Protein AF-A0A3D4FE85-F1 (afdb_monomer_lite)

Structure (mmCIF, N/CA/C/O backbone):
data_AF-A0A3D4FE85-F1
#
_entry.id   AF-A0A3D4FE85-F1
#
loop_
_atom_site.group_PDB
_atom_site.id
_atom_site.type_symbol
_atom_site.label_atom_id
_atom_site.label_alt_id
_atom_site.label_comp_id
_atom_site.label_asym_id
_atom_site.label_entity_id
_atom_site.label_seq_id
_atom_site.pdbx_PDB_ins_code
_atom_site.Cartn_x
_atom_site.Cartn_y
_atom_site.Cartn_z
_atom_site.occupancy
_atom_site.B_iso_or_equiv
_atom_site.auth_seq_id
_atom_site.auth_comp_id
_atom_site.auth_asym_id
_atom_site.auth_atom_id
_atom_site.pdbx_PDB_model_num
ATOM 1 N N . LYS A 1 1 ? 21.842 -15.898 13.786 1.00 42.31 1 LYS A N 1
ATOM 2 C CA . LYS A 1 1 ? 23.070 -15.107 13.550 1.00 42.31 1 LYS A CA 1
ATOM 3 C C . LYS A 1 1 ? 22.701 -14.120 12.458 1.00 42.31 1 LYS A C 1
ATOM 5 O O . LYS A 1 1 ? 22.437 -14.555 11.345 1.00 42.31 1 LYS A O 1
ATOM 10 N N . ASP A 1 2 ? 22.445 -12.880 12.866 1.00 54.50 2 ASP A N 1
ATOM 11 C CA . ASP A 1 2 ? 21.755 -11.858 12.076 1.00 54.50 2 ASP A CA 1
ATOM 12 C C . ASP A 1 2 ? 22.621 -11.407 10.897 1.00 54.50 2 ASP A C 1
ATOM 14 O O . ASP A 1 2 ? 23.818 -11.173 11.059 1.00 54.50 2 ASP A O 1
ATOM 18 N N . ALA A 1 3 ? 22.001 -11.201 9.732 1.00 48.78 3 ALA A N 1
ATOM 19 C CA . ALA A 1 3 ? 22.639 -10.594 8.560 1.00 48.78 3 ALA A CA 1
ATOM 20 C C . ALA A 1 3 ? 23.258 -9.205 8.853 1.00 48.78 3 ALA A C 1
ATOM 22 O O . ALA A 1 3 ? 24.075 -8.718 8.076 1.00 48.78 3 ALA A O 1
ATOM 23 N N . ARG A 1 4 ? 22.917 -8.597 10.001 1.00 50.66 4 ARG A N 1
ATOM 24 C CA . ARG A 1 4 ? 23.464 -7.329 10.502 1.00 50.66 4 ARG A CA 1
ATOM 25 C C . ARG A 1 4 ? 24.932 -7.386 10.920 1.00 50.66 4 ARG A C 1
ATOM 27 O O . ARG A 1 4 ? 25.604 -6.373 10.805 1.00 50.66 4 ARG A O 1
ATOM 34 N N . GLU A 1 5 ? 25.441 -8.523 11.399 1.00 51.16 5 GLU A N 1
ATOM 35 C CA . GLU A 1 5 ? 26.813 -8.587 11.941 1.00 51.16 5 GLU A CA 1
ATOM 36 C C . GLU A 1 5 ? 27.900 -8.755 10.866 1.00 51.16 5 GLU A C 1
ATOM 38 O O . GLU A 1 5 ? 29.080 -8.658 11.188 1.00 51.16 5 GLU A O 1
ATOM 43 N N . HIS A 1 6 ? 27.540 -9.026 9.603 1.00 45.00 6 HIS A N 1
ATOM 44 C CA . HIS A 1 6 ? 28.520 -9.458 8.596 1.00 45.00 6 HIS A CA 1
ATOM 45 C C . HIS A 1 6 ? 28.730 -8.508 7.406 1.00 45.00 6 HIS A C 1
ATOM 47 O O . HIS A 1 6 ? 29.760 -8.630 6.751 1.00 45.00 6 HIS A O 1
ATOM 53 N N . TYR A 1 7 ? 27.807 -7.583 7.102 1.00 45.22 7 TYR A N 1
ATOM 54 C CA . TYR A 1 7 ? 27.791 -6.955 5.768 1.00 45.22 7 TYR A CA 1
ATOM 55 C C . TYR A 1 7 ? 28.050 -5.448 5.670 1.00 45.22 7 TYR A C 1
ATOM 57 O O . TYR A 1 7 ? 28.155 -4.974 4.546 1.00 45.22 7 TYR A O 1
ATOM 65 N N . ASP A 1 8 ? 28.195 -4.704 6.770 1.00 49.34 8 ASP A N 1
ATOM 66 C CA . ASP A 1 8 ? 28.600 -3.276 6.767 1.00 49.34 8 ASP A CA 1
ATOM 67 C C . ASP A 1 8 ? 27.852 -2.371 5.749 1.00 49.34 8 ASP A C 1
ATOM 69 O O . ASP A 1 8 ? 28.345 -1.339 5.300 1.00 49.34 8 ASP A O 1
ATOM 73 N N . ILE A 1 9 ? 26.624 -2.762 5.398 1.00 53.16 9 ILE A N 1
ATOM 74 C CA . ILE A 1 9 ? 25.653 -2.010 4.601 1.00 53.16 9 ILE A CA 1
ATOM 75 C C . ILE A 1 9 ? 24.458 -1.732 5.501 1.00 53.16 9 ILE A C 1
ATOM 77 O O . ILE A 1 9 ? 23.946 -2.627 6.180 1.00 53.16 9 ILE A O 1
ATOM 81 N N . GLN A 1 10 ? 24.020 -0.475 5.541 1.00 68.50 10 GLN A N 1
ATOM 82 C CA . GLN A 1 10 ? 22.815 -0.110 6.280 1.00 68.50 10 GLN A CA 1
ATOM 83 C C . GLN A 1 10 ? 21.628 -0.855 5.647 1.00 68.50 10 GLN A C 1
ATOM 85 O O . GLN A 1 10 ? 21.525 -0.917 4.427 1.00 68.50 10 GLN A O 1
ATOM 90 N N . GLU A 1 11 ? 20.732 -1.426 6.456 1.00 71.31 11 GLU A N 1
ATOM 91 C CA . GLU A 1 11 ? 19.558 -2.201 5.999 1.00 71.31 11 GLU A CA 1
ATOM 92 C C . GLU A 1 11 ? 18.736 -1.450 4.924 1.00 71.31 11 GLU A C 1
ATOM 94 O O . GLU A 1 11 ? 18.235 -2.046 3.974 1.00 71.31 11 GLU 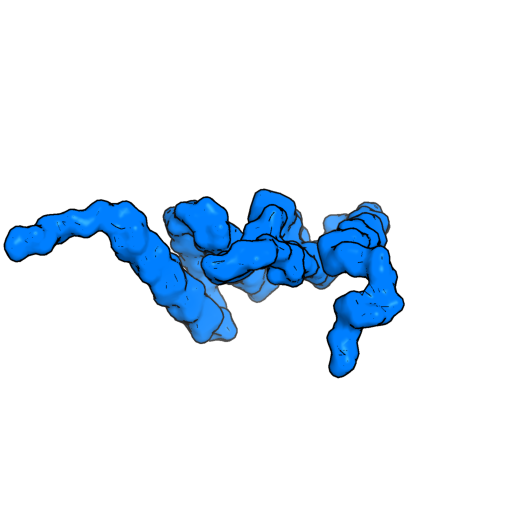A O 1
ATOM 99 N N . GLU A 1 12 ? 18.701 -0.120 5.006 1.00 76.62 12 GLU A N 1
ATOM 100 C CA . GLU A 1 12 ? 18.099 0.780 4.016 1.00 76.62 12 GLU A CA 1
ATOM 101 C C . GLU A 1 12 ? 18.755 0.700 2.623 1.00 76.62 12 GLU A C 1
ATOM 103 O O . GLU A 1 12 ? 18.052 0.709 1.615 1.00 76.62 12 GLU A O 1
ATOM 108 N N . GLU A 1 13 ? 20.079 0.540 2.546 1.00 83.56 13 GLU A N 1
ATOM 109 C CA . GLU A 1 13 ? 20.824 0.443 1.284 1.00 83.56 13 GLU A CA 1
ATOM 110 C C . GLU A 1 13 ? 20.505 -0.859 0.531 1.00 83.56 13 GLU A C 1
ATOM 112 O O . GLU A 1 13 ? 20.489 -0.892 -0.703 1.00 83.56 13 GLU A O 1
ATOM 117 N N . VAL A 1 14 ? 20.204 -1.941 1.262 1.00 85.50 14 VAL A N 1
ATOM 118 C CA . VAL A 1 14 ? 19.736 -3.203 0.665 1.00 85.50 14 VAL A CA 1
ATOM 119 C C . VAL A 1 14 ? 18.392 -2.983 -0.027 1.00 85.50 14 VAL A C 1
ATOM 121 O O . VAL A 1 14 ? 18.215 -3.398 -1.175 1.00 85.50 14 VAL A O 1
ATOM 124 N N . PHE A 1 15 ? 17.469 -2.283 0.636 1.00 88.88 15 PHE A N 1
ATOM 125 C CA . PHE A 1 15 ? 16.172 -1.952 0.055 1.00 88.88 15 PHE A CA 1
ATOM 126 C C . PHE A 1 15 ? 16.295 -1.008 -1.144 1.00 88.88 15 PHE A C 1
ATOM 128 O O . PHE A 1 15 ? 15.608 -1.213 -2.142 1.00 88.88 15 PHE A O 1
ATOM 135 N N . ASP A 1 16 ? 17.199 -0.028 -1.099 1.00 90.88 16 ASP A N 1
ATOM 136 C CA . ASP A 1 16 ? 17.431 0.885 -2.223 1.00 90.88 16 ASP A CA 1
ATOM 137 C C . ASP A 1 16 ? 17.951 0.153 -3.465 1.00 90.88 16 ASP A C 1
ATOM 139 O O . ASP A 1 16 ? 17.450 0.367 -4.573 1.00 90.88 16 ASP A O 1
ATOM 143 N N . LYS A 1 17 ? 18.903 -0.773 -3.292 1.00 91.31 17 LYS A N 1
ATOM 144 C CA . LYS A 1 17 ? 19.407 -1.611 -4.392 1.00 91.31 17 LYS A CA 1
ATOM 145 C C . LYS A 1 17 ? 18.314 -2.516 -4.960 1.00 91.31 17 LYS A C 1
ATOM 147 O O . LYS A 1 17 ? 18.190 -2.622 -6.181 1.00 91.31 17 LYS A O 1
ATOM 152 N N . ALA A 1 18 ? 17.507 -3.135 -4.098 1.00 91.12 18 ALA A N 1
ATOM 153 C CA . ALA A 1 18 ? 16.389 -3.971 -4.528 1.00 91.12 18 ALA A CA 1
ATOM 154 C C . ALA A 1 18 ? 15.355 -3.164 -5.332 1.00 91.12 18 ALA A C 1
ATOM 156 O O . ALA A 1 18 ? 14.998 -3.555 -6.442 1.00 91.12 18 ALA A O 1
ATOM 157 N N . LEU A 1 19 ? 14.939 -1.996 -4.830 1.00 94.44 19 LEU A N 1
ATOM 158 C CA . LEU A 1 19 ? 13.997 -1.109 -5.519 1.00 94.44 19 LEU A CA 1
ATOM 159 C C . LEU A 1 19 ? 14.550 -0.596 -6.857 1.00 94.44 19 LEU A C 1
ATOM 161 O O . LEU A 1 19 ? 13.796 -0.482 -7.823 1.00 94.44 19 LEU A O 1
ATOM 165 N N . ALA A 1 20 ? 15.858 -0.339 -6.959 1.00 94.50 20 ALA A N 1
ATOM 166 C CA . ALA A 1 20 ? 16.486 0.039 -8.224 1.00 94.50 20 ALA A CA 1
ATOM 167 C C . ALA A 1 20 ? 16.411 -1.089 -9.270 1.00 94.50 20 ALA A C 1
ATOM 169 O O . ALA A 1 20 ? 16.053 -0.836 -10.425 1.00 94.50 20 ALA A O 1
ATOM 170 N N . LEU A 1 21 ? 16.699 -2.334 -8.872 1.00 94.31 21 LEU A N 1
ATOM 171 C CA . LEU A 1 21 ? 16.590 -3.506 -9.748 1.00 94.31 21 LEU A CA 1
ATOM 172 C C . LEU A 1 21 ? 15.141 -3.756 -10.173 1.00 94.31 21 LEU A C 1
ATOM 174 O O . LEU A 1 21 ? 14.870 -3.947 -11.362 1.00 94.31 21 LEU A O 1
ATOM 178 N N . TYR A 1 22 ? 14.202 -3.667 -9.233 1.00 93.25 22 TYR A N 1
ATOM 179 C CA . TYR A 1 22 ? 12.785 -3.766 -9.548 1.00 93.25 22 TYR A CA 1
ATOM 180 C C . TYR A 1 22 ? 12.312 -2.657 -10.490 1.00 93.25 22 TYR A C 1
ATOM 182 O O . TYR A 1 22 ? 11.554 -2.930 -11.416 1.00 93.25 22 TYR A O 1
ATOM 190 N N . GLY A 1 23 ? 12.808 -1.426 -10.340 1.00 92.12 23 GLY A N 1
ATOM 191 C CA . GLY A 1 23 ? 12.503 -0.330 -11.261 1.00 92.12 23 GLY A CA 1
ATOM 192 C C . GLY A 1 23 ? 12.967 -0.601 -12.698 1.00 92.12 23 GLY A C 1
ATOM 193 O O . GLY A 1 23 ? 12.312 -0.183 -13.653 1.00 92.12 23 GLY A O 1
ATOM 194 N N . VAL A 1 24 ? 14.072 -1.332 -12.887 1.00 95.62 24 VAL A N 1
ATOM 195 C CA . VAL A 1 24 ? 14.503 -1.792 -14.219 1.00 95.62 24 VAL A CA 1
ATOM 196 C C . VAL A 1 24 ? 13.565 -2.873 -14.755 1.00 95.62 24 VAL A C 1
ATOM 198 O O . VAL A 1 24 ? 13.179 -2.809 -15.923 1.00 95.62 24 VAL A O 1
ATOM 201 N N . ALA A 1 25 ? 13.181 -3.841 -13.921 1.00 95.31 25 ALA A N 1
ATOM 202 C CA . ALA A 1 25 ? 12.246 -4.897 -14.305 1.00 95.31 25 ALA A CA 1
ATOM 203 C C . ALA A 1 25 ? 10.870 -4.323 -14.687 1.00 95.31 25 ALA A C 1
ATOM 205 O O . ALA A 1 25 ? 10.343 -4.644 -15.749 1.00 95.31 25 ALA A O 1
ATOM 206 N N . GLN A 1 26 ? 10.338 -3.382 -13.904 1.00 95.81 26 GLN A N 1
ATOM 207 C CA . GLN A 1 26 ? 9.028 -2.771 -14.137 1.00 95.81 26 GLN A CA 1
ATOM 208 C C . GLN A 1 26 ? 8.991 -1.952 -15.432 1.00 95.81 26 GLN A C 1
ATOM 210 O O . GLN A 1 26 ? 7.979 -1.928 -16.124 1.00 95.81 26 GLN A O 1
ATOM 215 N N . LYS A 1 27 ? 10.110 -1.331 -15.832 1.00 95.88 27 LYS A N 1
ATOM 216 C CA . LYS A 1 27 ? 10.219 -0.678 -17.150 1.00 95.88 27 LYS A CA 1
ATOM 217 C C . LYS A 1 27 ? 10.155 -1.672 -18.311 1.00 95.88 27 LYS A C 1
ATOM 219 O O . LYS A 1 27 ? 9.693 -1.302 -19.387 1.00 95.88 27 LYS A O 1
ATOM 224 N N . LYS A 1 28 ? 10.644 -2.901 -18.119 1.00 97.31 28 LYS A N 1
ATOM 225 C CA . LYS A 1 28 ? 10.585 -3.969 -19.130 1.00 97.31 28 LYS A CA 1
ATOM 226 C C . LYS A 1 28 ? 9.201 -4.613 -19.183 1.00 97.31 28 LYS A C 1
ATOM 228 O O . LYS A 1 28 ? 8.726 -4.922 -20.270 1.00 97.31 28 LYS A O 1
ATOM 233 N N . GLU A 1 29 ? 8.553 -4.762 -18.031 1.00 96.75 29 GLU A N 1
ATOM 234 C CA . GLU A 1 29 ? 7.243 -5.401 -17.896 1.00 96.75 29 GLU A CA 1
ATOM 235 C C . GLU A 1 29 ? 6.233 -4.501 -17.158 1.00 96.75 29 GLU A C 1
ATOM 237 O O . GLU A 1 29 ? 5.797 -4.810 -16.049 1.00 96.75 29 GLU A O 1
ATOM 242 N N . PRO A 1 30 ? 5.790 -3.387 -17.772 1.00 95.75 30 PRO A N 1
ATOM 243 C CA . PRO A 1 30 ? 4.971 -2.363 -17.107 1.00 95.75 30 PRO A CA 1
ATOM 244 C C . PRO A 1 30 ? 3.513 -2.774 -16.841 1.00 95.75 30 PRO A C 1
ATOM 246 O O . PRO A 1 30 ? 2.697 -1.943 -16.449 1.00 95.75 30 PRO A O 1
ATOM 249 N N . LYS A 1 31 ? 3.141 -4.023 -17.122 1.00 97.12 31 LYS A N 1
ATOM 250 C CA . LYS A 1 31 ? 1.810 -4.585 -16.839 1.00 97.12 31 LYS A CA 1
ATOM 251 C C . LYS A 1 31 ? 1.889 -5.873 -16.018 1.00 97.12 31 LYS A C 1
ATOM 253 O O . LYS A 1 31 ? 0.884 -6.560 -15.879 1.00 97.12 31 LYS A O 1
ATOM 258 N N . ASN A 1 32 ? 3.074 -6.213 -15.513 1.00 98.12 32 ASN A N 1
ATOM 259 C CA . ASN A 1 32 ? 3.247 -7.353 -14.630 1.00 98.12 32 ASN A CA 1
ATOM 260 C C . ASN A 1 32 ? 2.759 -6.961 -13.227 1.00 98.12 32 ASN A C 1
ATOM 262 O O . ASN A 1 32 ? 3.406 -6.177 -12.529 1.00 98.12 32 ASN A O 1
ATOM 266 N N . PHE A 1 33 ? 1.573 -7.453 -12.867 1.00 98.38 33 PHE A N 1
ATOM 267 C CA . PHE A 1 33 ? 0.934 -7.154 -11.590 1.00 98.38 33 PHE A CA 1
ATOM 268 C C . PHE A 1 33 ? 1.727 -7.719 -10.409 1.00 98.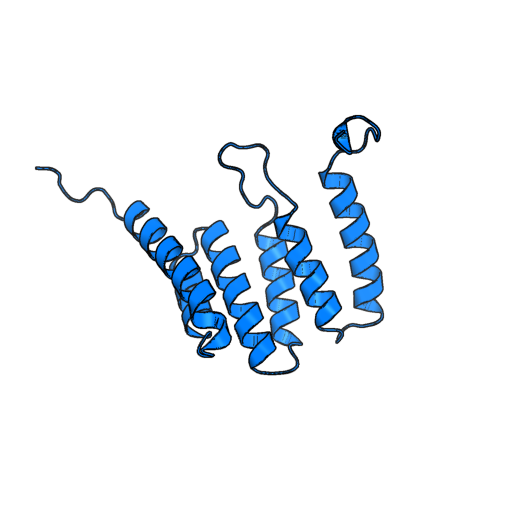38 33 PHE A C 1
ATOM 270 O O . PHE A 1 33 ? 1.976 -6.974 -9.466 1.00 98.38 33 PHE A O 1
ATOM 277 N N . ASP A 1 34 ? 2.191 -8.967 -10.497 1.00 97.62 34 ASP A N 1
ATOM 278 C CA . ASP A 1 34 ? 2.953 -9.626 -9.429 1.00 97.62 34 ASP A CA 1
ATOM 279 C C . ASP A 1 34 ? 4.216 -8.820 -9.089 1.00 97.62 34 ASP A C 1
ATOM 281 O O . ASP A 1 34 ? 4.503 -8.533 -7.929 1.00 97.62 34 ASP A O 1
ATOM 285 N N . LEU A 1 35 ? 4.915 -8.322 -10.115 1.00 97.94 35 LEU A N 1
ATOM 286 C CA . LEU A 1 35 ? 6.068 -7.441 -9.932 1.00 97.94 35 LEU A CA 1
ATOM 287 C C . LEU A 1 35 ? 5.694 -6.108 -9.262 1.00 97.94 35 LEU A C 1
ATOM 289 O O . LEU A 1 35 ? 6.443 -5.594 -8.429 1.00 97.94 35 LEU A O 1
ATOM 293 N N . ALA A 1 36 ? 4.563 -5.508 -9.636 1.00 98.50 36 ALA A N 1
ATOM 294 C CA . ALA A 1 36 ? 4.094 -4.280 -8.999 1.00 98.50 36 ALA A CA 1
ATOM 295 C C . ALA A 1 36 ? 3.715 -4.507 -7.530 1.00 98.50 36 ALA A C 1
ATOM 297 O O . ALA A 1 36 ? 3.988 -3.643 -6.691 1.00 98.50 36 ALA A O 1
ATOM 298 N N . GLU A 1 37 ? 3.131 -5.663 -7.218 1.00 98.06 37 GLU A N 1
ATOM 299 C CA . GLU A 1 37 ? 2.821 -6.077 -5.857 1.00 98.06 37 GLU A CA 1
ATOM 300 C C . GLU A 1 37 ? 4.100 -6.259 -5.028 1.00 98.06 37 GLU A C 1
ATOM 302 O O . GLU A 1 37 ? 4.217 -5.656 -3.960 1.00 98.06 37 GLU A O 1
ATOM 307 N N . ASP A 1 38 ? 5.097 -6.986 -5.538 1.00 97.19 38 ASP A N 1
ATOM 308 C CA . ASP A 1 38 ? 6.382 -7.213 -4.860 1.00 97.19 38 ASP A CA 1
ATOM 309 C C . ASP A 1 38 ? 7.109 -5.898 -4.526 1.00 97.19 38 ASP A C 1
ATOM 311 O O . ASP A 1 38 ? 7.632 -5.701 -3.417 1.00 97.19 38 ASP A O 1
ATOM 315 N N . ILE A 1 39 ? 7.097 -4.945 -5.464 1.00 97.81 39 ILE A N 1
ATOM 316 C CA . ILE A 1 39 ? 7.629 -3.593 -5.247 1.00 97.81 39 ILE A CA 1
ATOM 317 C C . ILE A 1 39 ? 6.886 -2.902 -4.105 1.00 97.81 39 ILE A C 1
ATOM 319 O O . ILE A 1 39 ? 7.509 -2.348 -3.196 1.00 97.81 39 ILE A O 1
ATOM 323 N N . ALA A 1 40 ? 5.554 -2.928 -4.132 1.00 98.38 40 ALA A N 1
ATOM 324 C CA . ALA A 1 40 ? 4.736 -2.256 -3.135 1.00 98.38 40 ALA A CA 1
ATOM 325 C C . ALA A 1 40 ? 4.877 -2.897 -1.741 1.00 98.38 40 ALA A C 1
ATOM 327 O O . ALA A 1 40 ? 4.934 -2.189 -0.729 1.00 98.38 40 ALA A O 1
ATOM 328 N N . GLN A 1 41 ? 5.005 -4.224 -1.673 1.00 97.19 41 GLN A N 1
ATOM 329 C CA . GLN A 1 41 ? 5.237 -4.960 -0.433 1.00 97.19 41 GLN A CA 1
ATOM 330 C C . GLN A 1 41 ? 6.615 -4.670 0.180 1.00 97.19 41 GLN A C 1
ATOM 332 O O . GLN A 1 41 ? 6.725 -4.591 1.408 1.00 97.19 41 GLN A O 1
ATOM 337 N N . THR A 1 42 ? 7.645 -4.436 -0.643 1.00 96.06 42 THR A N 1
ATOM 338 C CA . THR A 1 42 ? 9.013 -4.121 -0.187 1.00 96.06 42 THR A CA 1
ATOM 339 C C . THR A 1 42 ? 9.035 -2.940 0.792 1.00 96.06 42 THR A C 1
ATOM 341 O O . THR A 1 42 ? 9.746 -2.971 1.799 1.00 96.06 42 THR A O 1
ATOM 344 N N . TYR A 1 43 ? 8.185 -1.929 0.582 1.00 96.44 43 TYR A N 1
ATOM 345 C CA . TYR A 1 43 ? 8.102 -0.765 1.467 1.00 96.44 43 TYR A CA 1
ATOM 346 C C . TYR A 1 43 ? 7.662 -1.085 2.907 1.00 96.44 43 TYR A C 1
ATOM 348 O O . TYR A 1 43 ? 7.948 -0.299 3.809 1.00 96.44 43 TYR A O 1
ATOM 356 N N . TYR A 1 44 ? 7.025 -2.234 3.177 1.00 95.00 44 TYR A N 1
ATOM 357 C CA . TYR A 1 44 ? 6.721 -2.649 4.555 1.00 95.00 44 TYR A CA 1
ATOM 358 C C . TYR A 1 44 ? 7.965 -3.053 5.354 1.00 95.00 44 TYR A C 1
ATOM 360 O O . TYR A 1 44 ? 7.925 -2.988 6.590 1.00 95.00 44 TYR A O 1
ATOM 368 N N . GLY A 1 45 ? 9.031 -3.475 4.668 1.00 91.94 45 GLY A N 1
ATOM 369 C CA . GLY A 1 45 ? 10.327 -3.798 5.264 1.00 91.94 45 GLY A CA 1
ATOM 370 C C . GLY A 1 45 ? 11.150 -2.558 5.615 1.00 91.94 45 GLY A C 1
ATOM 371 O O . GLY A 1 45 ? 11.969 -2.606 6.526 1.00 91.94 45 GLY A O 1
ATOM 372 N N . ILE A 1 46 ? 10.880 -1.421 4.965 1.00 93.31 46 ILE A N 1
ATOM 373 C CA . ILE A 1 46 ? 11.599 -0.166 5.202 1.00 93.31 46 ILE A CA 1
ATOM 374 C C . ILE A 1 46 ? 10.980 0.555 6.402 1.00 93.31 46 ILE A C 1
ATOM 376 O O . ILE A 1 46 ? 9.911 1.176 6.325 1.00 93.31 46 ILE A O 1
ATOM 380 N N . ARG A 1 47 ? 11.656 0.448 7.542 1.00 91.75 47 ARG A N 1
ATOM 381 C CA . ARG A 1 47 ? 11.124 0.816 8.852 1.00 91.75 47 ARG A CA 1
ATOM 382 C C . ARG A 1 47 ? 11.962 1.871 9.556 1.00 91.75 47 ARG A C 1
ATOM 384 O O . ARG A 1 47 ? 13.183 1.874 9.456 1.00 91.75 47 ARG A O 1
ATOM 391 N N . THR A 1 48 ? 11.297 2.749 10.304 1.00 89.31 48 THR A N 1
ATOM 392 C CA . THR A 1 48 ? 11.988 3.682 11.199 1.00 89.31 48 THR A CA 1
ATOM 393 C C . THR A 1 48 ? 12.552 2.931 12.405 1.00 89.31 48 THR A C 1
ATOM 395 O O . THR A 1 48 ? 12.009 1.904 12.827 1.00 89.31 48 THR A O 1
ATOM 398 N N . ARG A 1 49 ? 13.624 3.476 12.991 1.00 88.56 49 ARG A N 1
ATOM 399 C CA . ARG A 1 49 ? 14.242 2.965 14.229 1.00 88.56 49 ARG A CA 1
ATOM 400 C C . ARG A 1 49 ? 13.508 3.406 15.505 1.00 88.56 49 ARG A C 1
ATOM 402 O O . ARG A 1 49 ? 13.914 3.027 16.598 1.00 88.56 49 ARG A O 1
ATOM 409 N N . GLU A 1 50 ? 12.453 4.213 15.376 1.00 88.00 50 GLU A N 1
ATOM 410 C CA . GLU A 1 50 ? 11.593 4.620 16.493 1.00 88.00 50 GLU A CA 1
ATOM 411 C C . GLU A 1 50 ? 10.919 3.406 17.148 1.00 88.00 50 GLU A C 1
ATOM 413 O O . GLU A 1 50 ? 10.723 2.369 16.514 1.00 88.00 50 GLU A O 1
ATOM 418 N N . ILE A 1 51 ? 10.515 3.548 18.413 1.00 86.56 51 ILE A N 1
ATOM 419 C CA . ILE A 1 51 ? 9.686 2.562 19.110 1.00 86.56 51 ILE A CA 1
ATOM 420 C C . ILE A 1 51 ? 8.368 3.248 19.509 1.00 86.56 51 ILE A C 1
ATOM 422 O O . ILE A 1 51 ? 8.399 4.179 20.313 1.00 86.56 51 ILE A O 1
ATOM 426 N N . PRO A 1 52 ? 7.211 2.812 18.971 1.00 87.88 52 PRO A N 1
ATOM 427 C CA . PRO A 1 52 ? 7.051 1.709 18.023 1.00 87.88 52 PRO A CA 1
ATOM 428 C C . PRO A 1 52 ? 7.583 2.052 16.622 1.00 87.88 52 PRO A C 1
ATOM 430 O O . PRO A 1 52 ? 7.474 3.190 16.168 1.00 87.88 52 PRO A O 1
ATOM 433 N N . SER A 1 53 ? 8.105 1.040 15.926 1.00 90.19 53 SER A N 1
ATOM 434 C CA . SER A 1 53 ? 8.625 1.194 14.565 1.00 90.19 53 SER A CA 1
ATOM 435 C C . SER A 1 53 ? 7.506 1.475 13.565 1.00 90.19 53 SER A C 1
ATOM 437 O O . SER A 1 53 ? 6.465 0.805 13.556 1.00 90.19 53 SER A O 1
ATOM 439 N N . LYS A 1 54 ? 7.732 2.451 12.684 1.00 92.50 54 LYS A N 1
ATOM 440 C CA . LYS A 1 54 ? 6.760 2.923 11.689 1.00 92.50 54 LYS A CA 1
ATOM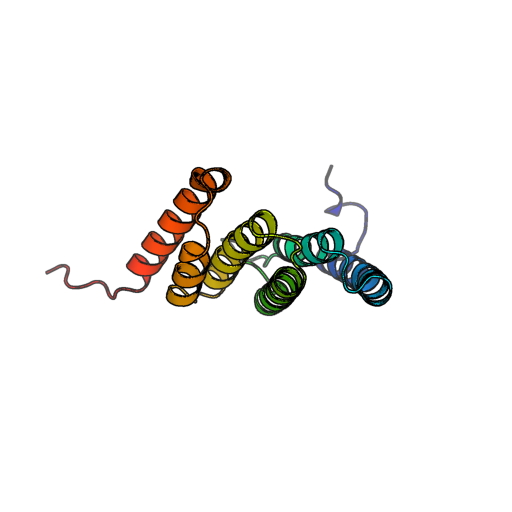 441 C C . LYS A 1 54 ? 7.264 2.676 10.274 1.00 92.50 54 LYS A C 1
ATOM 443 O O . LYS A 1 54 ? 8.429 2.356 10.058 1.00 92.50 54 LYS A O 1
ATOM 448 N N . MET A 1 55 ? 6.362 2.788 9.307 1.00 94.12 55 MET A N 1
ATOM 449 C CA . MET A 1 55 ? 6.728 2.782 7.892 1.00 94.12 55 MET A CA 1
ATOM 450 C C . MET A 1 55 ? 7.569 4.025 7.593 1.00 94.12 55 MET A C 1
ATOM 452 O O . MET A 1 55 ? 7.122 5.131 7.875 1.00 94.12 55 MET A O 1
ATOM 456 N N . ALA A 1 56 ? 8.776 3.849 7.054 1.00 95.31 56 ALA A N 1
ATOM 457 C CA . ALA A 1 56 ? 9.695 4.967 6.827 1.00 95.31 56 ALA A CA 1
ATOM 458 C C . ALA A 1 56 ? 9.414 5.736 5.527 1.00 95.31 56 ALA A C 1
ATOM 460 O O . ALA A 1 56 ? 9.793 6.895 5.412 1.00 95.31 56 ALA A O 1
ATOM 461 N N . ARG A 1 57 ? 8.777 5.090 4.539 1.00 95.94 57 ARG A N 1
ATOM 462 C CA . ARG A 1 57 ? 8.510 5.667 3.208 1.00 95.94 57 ARG A CA 1
ATOM 463 C C . ARG A 1 57 ? 7.046 5.479 2.780 1.00 95.94 57 ARG A C 1
ATOM 465 O O . ARG A 1 57 ? 6.789 4.808 1.776 1.00 95.94 57 ARG A O 1
ATOM 472 N N . PRO A 1 58 ? 6.072 5.989 3.551 1.00 97.06 58 PRO A N 1
ATOM 473 C CA . PRO A 1 58 ? 4.665 5.696 3.309 1.00 97.06 58 PRO A CA 1
ATOM 474 C C . PRO A 1 58 ? 4.110 6.293 2.010 1.00 97.06 58 PRO A C 1
ATOM 476 O O . PRO A 1 58 ? 3.287 5.653 1.363 1.00 97.06 58 PRO A O 1
ATOM 479 N N . GLU A 1 59 ? 4.600 7.445 1.558 1.00 98.25 59 GLU A N 1
ATOM 480 C CA . GLU A 1 59 ? 4.193 8.058 0.287 1.00 98.25 59 GLU A CA 1
ATOM 481 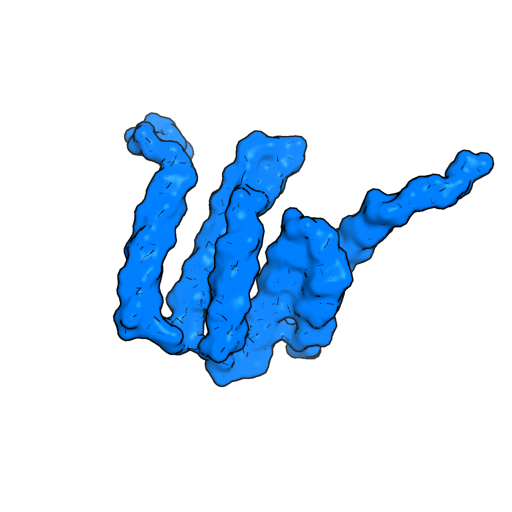C C . GLU A 1 59 ? 4.639 7.211 -0.911 1.00 98.25 59 GLU A C 1
ATOM 483 O O . GLU A 1 59 ? 3.894 7.038 -1.876 1.00 98.25 59 GLU A O 1
ATOM 488 N N . ALA A 1 60 ? 5.842 6.636 -0.837 1.00 98.00 60 ALA A N 1
ATOM 489 C CA . ALA A 1 60 ? 6.360 5.754 -1.875 1.00 98.00 60 ALA A CA 1
ATOM 490 C C . ALA A 1 60 ? 5.605 4.414 -1.901 1.00 98.00 60 ALA A C 1
ATOM 492 O O . ALA A 1 60 ? 5.251 3.930 -2.976 1.00 98.00 60 ALA A O 1
ATOM 493 N N . ALA A 1 61 ? 5.272 3.867 -0.725 1.00 98.50 61 ALA A N 1
ATOM 494 C CA . ALA A 1 61 ? 4.389 2.708 -0.616 1.00 98.50 61 ALA A CA 1
ATOM 495 C C . ALA A 1 61 ? 3.014 2.994 -1.238 1.00 98.50 61 ALA A C 1
ATOM 497 O O . ALA A 1 61 ? 2.499 2.178 -1.999 1.00 98.50 61 ALA A O 1
ATOM 498 N N . LEU A 1 62 ? 2.434 4.165 -0.949 1.00 98.75 62 LEU A N 1
ATOM 499 C CA . LEU A 1 62 ? 1.144 4.584 -1.494 1.00 98.75 62 LEU A CA 1
ATOM 500 C C . LEU A 1 62 ? 1.186 4.673 -3.025 1.00 98.75 62 LEU A C 1
ATOM 502 O O . LEU A 1 62 ? 0.294 4.155 -3.694 1.00 98.75 62 LEU A O 1
ATOM 506 N N . ALA A 1 63 ? 2.230 5.287 -3.586 1.00 98.62 63 ALA A N 1
ATOM 507 C CA . ALA A 1 63 ? 2.415 5.376 -5.032 1.00 98.62 63 ALA A CA 1
ATOM 508 C C . ALA A 1 63 ? 2.538 3.988 -5.686 1.00 98.62 63 ALA A C 1
ATOM 510 O O . ALA A 1 63 ? 1.894 3.733 -6.704 1.00 98.62 63 ALA A O 1
ATOM 511 N N . ALA A 1 64 ? 3.305 3.077 -5.078 1.00 98.62 64 ALA A N 1
ATOM 512 C CA . ALA A 1 64 ? 3.474 1.716 -5.578 1.00 98.62 64 ALA A CA 1
ATOM 513 C C . ALA A 1 64 ? 2.160 0.914 -5.548 1.00 98.62 64 ALA A C 1
ATOM 515 O O . ALA A 1 64 ? 1.806 0.282 -6.542 1.00 98.62 64 ALA A O 1
ATOM 516 N N . TRP A 1 65 ? 1.388 0.999 -4.459 1.00 98.81 65 TRP A N 1
ATOM 517 C CA . TRP A 1 65 ? 0.082 0.337 -4.369 1.00 98.81 65 TRP A CA 1
ATOM 518 C C . TRP A 1 65 ? -0.956 0.931 -5.327 1.00 98.81 65 TRP A C 1
ATOM 520 O O . TRP A 1 65 ? -1.726 0.181 -5.920 1.00 98.81 65 TRP A O 1
ATOM 530 N N . ASN A 1 66 ? -0.958 2.248 -5.549 1.00 98.75 66 ASN A N 1
ATOM 531 C CA . ASN A 1 66 ? -1.827 2.871 -6.553 1.00 98.75 66 ASN A CA 1
ATOM 532 C C . ASN A 1 66 ? -1.473 2.427 -7.977 1.00 98.75 66 ASN A C 1
ATOM 534 O O . ASN A 1 66 ? -2.363 2.191 -8.796 1.00 98.75 66 ASN A O 1
ATOM 538 N N . TYR A 1 67 ? -0.183 2.272 -8.274 1.00 98.62 67 TYR A N 1
ATOM 539 C CA . TYR A 1 67 ? 0.248 1.702 -9.542 1.00 98.62 67 TYR A CA 1
ATOM 540 C C . TYR A 1 67 ? -0.211 0.243 -9.687 1.00 98.62 67 TYR A C 1
ATOM 542 O O . TYR A 1 67 ? -0.823 -0.084 -10.704 1.00 98.62 67 TYR A O 1
ATOM 550 N N . ALA A 1 68 ? -0.018 -0.599 -8.664 1.00 98.75 68 ALA A N 1
ATOM 551 C CA . ALA A 1 68 ? -0.509 -1.980 -8.661 1.00 98.75 68 ALA A CA 1
ATOM 552 C C . ALA A 1 68 ? -2.033 -2.042 -8.876 1.00 98.75 68 ALA A C 1
ATOM 554 O O . ALA A 1 68 ? -2.501 -2.815 -9.708 1.00 98.75 68 ALA A O 1
ATOM 555 N N . LEU A 1 69 ? -2.804 -1.162 -8.221 1.00 98.75 69 LEU A N 1
ATOM 556 C CA . LEU A 1 69 ? -4.253 -1.044 -8.426 1.00 98.75 69 LEU A CA 1
ATOM 557 C C . LEU A 1 69 ? -4.602 -0.741 -9.890 1.00 98.75 69 LEU A C 1
ATOM 559 O O . LEU A 1 69 ? -5.530 -1.334 -10.438 1.00 98.75 69 LEU A O 1
ATOM 563 N N . SER A 1 70 ? -3.858 0.169 -10.528 1.00 98.44 70 SER A N 1
ATOM 564 C CA . SER A 1 70 ? 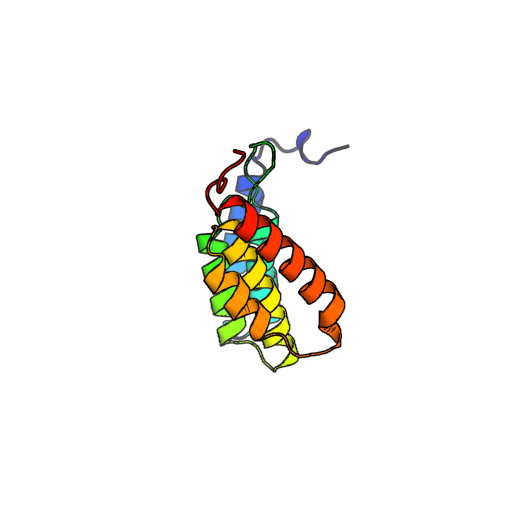-4.109 0.593 -11.912 1.00 98.44 70 SER A CA 1
ATOM 565 C C . SER A 1 70 ? -3.918 -0.516 -12.952 1.00 98.44 70 SER A C 1
ATOM 567 O O . SER A 1 70 ? -4.519 -0.448 -14.025 1.00 98.44 70 SER A O 1
ATOM 569 N N . ILE A 1 71 ? -3.109 -1.534 -12.638 1.00 98.50 71 ILE A N 1
ATOM 570 C CA . ILE A 1 71 ? -2.802 -2.656 -13.537 1.00 98.50 71 ILE A CA 1
ATOM 571 C C . ILE A 1 71 ? -3.357 -3.997 -13.043 1.00 98.50 71 ILE A C 1
ATOM 573 O O . ILE A 1 71 ? -3.113 -5.022 -13.678 1.00 98.50 71 ILE A O 1
ATOM 577 N N . ALA A 1 72 ? -4.091 -4.003 -11.928 1.00 98.38 72 ALA A N 1
ATOM 578 C CA . ALA A 1 72 ? -4.637 -5.213 -11.332 1.00 98.38 72 ALA A CA 1
ATOM 579 C C . ALA A 1 72 ? -5.560 -5.955 -12.323 1.00 98.38 72 ALA A C 1
ATOM 581 O O . ALA A 1 72 ? -6.484 -5.341 -12.876 1.00 98.38 72 ALA A O 1
ATOM 582 N N . PRO A 1 73 ? -5.332 -7.263 -12.555 1.00 97.38 73 PRO A N 1
ATOM 583 C CA . PRO A 1 73 ? -5.970 -8.003 -13.643 1.00 97.38 73 PRO A CA 1
ATOM 584 C C . PRO A 1 73 ? -7.450 -8.307 -13.386 1.00 97.38 73 PRO A C 1
ATOM 586 O O . PRO A 1 73 ? -8.208 -8.487 -14.341 1.00 97.38 73 PRO A O 1
ATOM 589 N N . GLY A 1 74 ? -7.879 -8.336 -12.123 1.00 96.62 74 GLY A N 1
ATOM 590 C CA . GLY A 1 74 ? -9.239 -8.690 -11.746 1.00 96.62 74 GLY A CA 1
ATOM 591 C C . GLY A 1 74 ? -9.664 -8.138 -10.391 1.00 96.62 74 GLY A C 1
ATOM 592 O O . GLY A 1 74 ? -8.931 -7.423 -9.706 1.00 96.62 74 GLY A O 1
ATOM 593 N N . ASP A 1 75 ? -10.905 -8.446 -10.020 1.00 96.06 75 ASP A N 1
ATOM 594 C CA . ASP A 1 75 ? -11.514 -7.943 -8.786 1.00 96.06 75 ASP A CA 1
ATOM 595 C C . ASP A 1 75 ? -10.873 -8.533 -7.530 1.00 96.06 75 ASP A C 1
ATOM 597 O O . ASP A 1 75 ? -10.820 -7.856 -6.503 1.00 96.06 75 ASP A O 1
ATOM 601 N N . LEU A 1 76 ? -10.361 -9.765 -7.607 1.00 96.69 76 LEU A N 1
ATOM 602 C CA . LEU A 1 76 ? -9.634 -10.386 -6.505 1.00 96.69 76 LEU A CA 1
ATOM 603 C C . LEU A 1 76 ? -8.400 -9.549 -6.155 1.00 96.69 76 LEU A C 1
ATOM 605 O O . LEU A 1 76 ? -8.275 -9.071 -5.028 1.00 96.69 76 LEU A O 1
ATOM 609 N N . GLU A 1 77 ? -7.551 -9.284 -7.146 1.00 98.06 77 GLU A N 1
ATOM 610 C CA . GLU A 1 77 ? -6.314 -8.526 -6.984 1.00 98.06 77 GLU A CA 1
ATOM 611 C C . GLU A 1 77 ? -6.595 -7.079 -6.572 1.00 98.06 77 GLU A C 1
ATOM 613 O O . GLU A 1 77 ? -5.987 -6.582 -5.625 1.00 98.06 77 GLU A O 1
ATOM 618 N N . LYS A 1 78 ? -7.572 -6.411 -7.204 1.00 98.56 78 LYS A N 1
ATOM 619 C CA . LYS A 1 78 ? -7.973 -5.040 -6.831 1.00 98.56 78 LYS A CA 1
ATOM 620 C C . LYS A 1 78 ? -8.371 -4.945 -5.363 1.00 98.56 78 LYS A C 1
ATOM 622 O O . LYS A 1 78 ? -7.962 -4.018 -4.665 1.00 98.56 78 LYS A O 1
ATOM 627 N N . GLN A 1 79 ? -9.157 -5.899 -4.872 1.00 98.44 79 GLN A N 1
ATOM 628 C CA . GLN A 1 79 ? -9.581 -5.900 -3.474 1.00 98.44 79 GLN A CA 1
ATOM 629 C C . GLN A 1 79 ? -8.438 -6.252 -2.518 1.00 98.44 79 GLN A C 1
ATOM 631 O O . GLN A 1 79 ? -8.353 -5.661 -1.440 1.00 98.44 79 GLN A O 1
ATOM 636 N N . GLY A 1 80 ? -7.518 -7.131 -2.924 1.00 98.19 80 GLY A N 1
ATOM 637 C CA . GLY A 1 80 ? -6.253 -7.337 -2.220 1.00 98.19 80 GLY A CA 1
ATOM 638 C C . GLY A 1 80 ? -5.463 -6.031 -2.082 1.00 98.19 80 GLY A C 1
ATOM 639 O O . GLY A 1 80 ? -5.103 -5.634 -0.973 1.00 98.19 80 GLY A O 1
ATOM 640 N N . VAL A 1 81 ? -5.290 -5.287 -3.178 1.00 98.69 81 VAL A N 1
ATOM 641 C CA . VAL A 1 81 ? -4.613 -3.980 -3.179 1.00 98.69 81 VAL A CA 1
ATOM 642 C C . VAL A 1 81 ? -5.324 -2.967 -2.274 1.00 98.69 81 VAL A C 1
ATOM 644 O O . VAL A 1 81 ? -4.667 -2.245 -1.522 1.00 98.69 81 VAL A O 1
ATOM 647 N N . HIS A 1 82 ? -6.657 -2.939 -2.255 1.00 98.81 82 HIS A N 1
ATOM 648 C CA . HIS A 1 82 ? -7.411 -2.052 -1.364 1.00 98.81 82 HIS A CA 1
ATOM 649 C C . HIS A 1 82 ? -7.180 -2.330 0.134 1.00 98.81 82 HIS A C 1
ATOM 651 O O . HIS A 1 82 ? -7.148 -1.384 0.927 1.00 98.81 82 HIS A O 1
ATOM 657 N N . LEU A 1 83 ? -6.925 -3.582 0.541 1.00 98.56 83 LEU A N 1
ATOM 658 C CA . LEU A 1 83 ? -6.486 -3.884 1.915 1.00 98.56 83 LEU A CA 1
ATOM 659 C C . LEU A 1 83 ? -5.138 -3.227 2.227 1.00 98.56 83 LEU A C 1
ATOM 661 O O . LEU A 1 83 ? -4.931 -2.704 3.325 1.00 98.56 83 LEU A O 1
ATOM 665 N N . HIS A 1 84 ? -4.213 -3.245 1.270 1.00 98.62 84 HIS A N 1
ATOM 666 C CA . HIS A 1 84 ? -2.900 -2.636 1.432 1.00 98.62 84 HIS A CA 1
ATOM 667 C C . HIS A 1 84 ? -2.962 -1.108 1.446 1.00 98.62 84 HIS A C 1
ATOM 669 O O . HIS A 1 84 ? -2.342 -0.498 2.321 1.00 98.62 84 HIS A O 1
ATOM 675 N N . LEU A 1 85 ? -3.776 -0.498 0.581 1.00 98.81 85 LEU A N 1
ATOM 676 C CA . LEU A 1 85 ? -4.048 0.942 0.604 1.00 98.81 85 LEU A CA 1
ATOM 677 C C . LEU A 1 85 ? -4.631 1.380 1.951 1.00 98.81 85 LEU A C 1
ATOM 679 O O . LEU A 1 85 ? -4.144 2.345 2.538 1.00 98.81 85 LEU A O 1
ATOM 683 N N . ALA A 1 86 ? -5.575 0.616 2.514 1.00 98.75 86 ALA A N 1
ATOM 684 C CA . ALA A 1 86 ? -6.109 0.894 3.845 1.00 98.75 86 ALA A CA 1
ATOM 685 C C . ALA A 1 86 ? -5.011 0.896 4.928 1.00 98.75 86 ALA A C 1
ATOM 687 O O . ALA A 1 86 ? -4.972 1.777 5.787 1.00 98.75 86 ALA A O 1
ATOM 688 N N . ARG A 1 87 ? -4.069 -0.057 4.871 1.00 98.12 87 ARG A N 1
ATOM 689 C CA . ARG A 1 87 ? -2.929 -0.127 5.804 1.00 98.12 87 ARG A CA 1
ATOM 690 C C . ARG A 1 87 ? -1.963 1.046 5.645 1.00 98.12 87 ARG A C 1
ATOM 692 O O . ARG A 1 87 ? -1.471 1.546 6.655 1.00 98.12 87 ARG A O 1
ATOM 699 N N . VAL A 1 88 ? -1.665 1.457 4.412 1.00 98.50 88 VAL A N 1
ATOM 700 C CA . VAL A 1 88 ? -0.756 2.584 4.139 1.00 98.50 88 VAL A CA 1
ATOM 701 C C . VAL A 1 88 ? -1.391 3.897 4.585 1.00 98.50 88 VAL A C 1
ATOM 703 O O . VAL A 1 88 ? -0.762 4.645 5.329 1.00 98.50 88 VAL A O 1
ATOM 706 N N . HIS A 1 89 ? -2.659 4.138 4.245 1.00 98.62 89 HIS A N 1
ATOM 707 C CA . HIS A 1 89 ? -3.391 5.311 4.722 1.00 98.62 89 HIS A CA 1
ATOM 708 C C . HIS A 1 89 ? -3.441 5.382 6.247 1.00 98.62 89 HIS A C 1
ATOM 710 O O . HIS A 1 89 ? -3.201 6.446 6.814 1.00 98.62 89 HIS A O 1
ATOM 716 N N . LEU A 1 90 ? -3.654 4.251 6.925 1.00 97.19 90 LEU A N 1
ATOM 717 C CA . LEU A 1 90 ? -3.600 4.206 8.383 1.00 97.19 90 LEU A CA 1
ATOM 718 C C . LEU A 1 90 ? -2.204 4.553 8.927 1.00 97.19 90 LEU A C 1
ATOM 720 O O . LEU A 1 90 ? -2.102 5.289 9.905 1.00 97.19 90 LEU A O 1
ATOM 724 N N . ALA A 1 91 ? -1.131 4.071 8.292 1.00 95.69 91 ALA A N 1
ATOM 725 C CA . ALA A 1 91 ? 0.242 4.414 8.674 1.00 95.69 91 ALA A CA 1
ATOM 726 C C . ALA A 1 91 ? 0.558 5.912 8.494 1.00 95.69 91 ALA A C 1
ATOM 728 O O . ALA A 1 91 ? 1.390 6.444 9.224 1.00 95.69 91 ALA A O 1
ATOM 729 N N . MET A 1 92 ? -0.127 6.581 7.562 1.00 96.56 92 MET A N 1
ATOM 730 C CA . MET A 1 92 ? -0.053 8.028 7.326 1.00 96.56 92 MET A CA 1
ATOM 731 C C . MET A 1 92 ? -1.009 8.845 8.212 1.00 96.56 92 MET A C 1
ATOM 733 O O . MET A 1 92 ? -1.024 10.067 8.129 1.00 96.56 92 MET A O 1
ATOM 737 N N . GLY A 1 93 ? -1.842 8.200 9.037 1.00 95.88 93 GLY A N 1
ATOM 738 C CA . GLY A 1 93 ? -2.878 8.878 9.825 1.00 95.88 93 GLY A CA 1
ATOM 739 C C . GLY A 1 93 ? -4.100 9.334 9.014 1.00 95.88 93 GLY A C 1
ATOM 740 O O . GLY A 1 93 ? -4.964 10.030 9.540 1.00 95.88 93 GLY A O 1
ATOM 741 N N . HIS A 1 94 ? -4.220 8.928 7.748 1.00 97.50 94 HIS A N 1
ATOM 742 C CA . HIS A 1 94 ? -5.349 9.254 6.875 1.00 97.50 94 HIS A CA 1
ATOM 743 C C . HIS A 1 94 ? -6.528 8.300 7.134 1.00 97.50 94 HIS A C 1
ATOM 745 O O . HIS A 1 94 ? -6.810 7.401 6.342 1.00 97.50 94 HIS A O 1
ATOM 751 N N . ILE A 1 95 ? -7.205 8.463 8.272 1.00 97.38 95 ILE A N 1
ATOM 752 C CA . ILE A 1 95 ? -8.216 7.506 8.760 1.00 97.38 95 ILE A CA 1
ATOM 753 C C . ILE A 1 95 ? -9.402 7.348 7.800 1.00 97.38 95 ILE A C 1
ATOM 755 O O . ILE A 1 95 ? -9.869 6.227 7.572 1.00 97.38 95 ILE A O 1
ATOM 759 N N . ASP A 1 96 ? -9.886 8.442 7.215 1.00 97.69 96 ASP A N 1
ATOM 760 C CA . ASP A 1 96 ? -11.043 8.382 6.320 1.00 97.69 96 ASP A CA 1
ATOM 761 C C . ASP A 1 96 ? -10.687 7.683 5.001 1.00 97.69 96 ASP A C 1
ATOM 763 O O . ASP A 1 96 ? -11.370 6.735 4.621 1.00 97.69 96 ASP A O 1
ATOM 767 N N . LEU A 1 97 ? -9.531 7.996 4.402 1.00 98.44 97 LEU A N 1
ATOM 768 C CA . LEU A 1 97 ? -9.025 7.287 3.215 1.00 98.44 97 LEU A CA 1
ATOM 769 C C . LEU A 1 97 ? -8.744 5.800 3.491 1.00 98.44 97 LEU A C 1
ATOM 771 O O . LEU A 1 97 ? -8.952 4.943 2.625 1.00 98.44 97 LEU A O 1
ATOM 775 N N . ALA A 1 98 ? -8.302 5.465 4.709 1.00 98.56 98 ALA A N 1
ATOM 776 C CA . ALA A 1 98 ? -8.143 4.075 5.122 1.00 98.56 98 ALA A CA 1
ATOM 777 C C . ALA A 1 98 ? -9.494 3.344 5.156 1.00 98.56 98 ALA A C 1
ATOM 779 O O . ALA A 1 98 ? -9.593 2.205 4.697 1.00 98.56 98 ALA A O 1
ATOM 780 N N . SER A 1 99 ? -10.534 4.012 5.659 1.00 98.44 99 SER A N 1
ATOM 781 C CA . SER A 1 99 ? -11.900 3.481 5.727 1.00 98.44 99 SER A CA 1
ATOM 782 C C . SER A 1 99 ? -12.500 3.312 4.327 1.00 98.44 99 SER A C 1
ATOM 784 O O . SER A 1 99 ? -13.043 2.255 4.012 1.00 98.44 99 SER A O 1
ATOM 786 N N . GLU A 1 100 ? -12.346 4.315 3.462 1.00 98.56 100 GLU A N 1
ATOM 787 C CA . GLU A 1 100 ? -12.793 4.283 2.065 1.00 98.56 100 GLU A CA 1
ATOM 788 C C . GLU A 1 100 ? -12.150 3.136 1.284 1.00 98.56 100 GLU A C 1
ATOM 790 O O . GLU A 1 100 ? -12.853 2.382 0.610 1.00 98.56 100 GLU A O 1
ATOM 795 N N . SER A 1 101 ? -10.835 2.949 1.437 1.00 98.62 101 SER A N 1
ATOM 796 C CA . SER A 1 101 ? -10.113 1.828 0.827 1.00 98.62 101 SER A CA 1
ATOM 797 C C . SER A 1 101 ? -10.640 0.488 1.342 1.00 98.62 101 SER A C 1
ATOM 799 O O . SER A 1 101 ? -10.933 -0.410 0.558 1.00 98.62 101 SER A O 1
ATOM 801 N N . LEU A 1 102 ? -10.837 0.356 2.658 1.00 98.44 102 LEU A N 1
ATOM 802 C CA . LEU A 1 102 ? -11.340 -0.876 3.266 1.00 98.44 102 LEU A CA 1
ATOM 803 C C . LEU A 1 102 ? -12.772 -1.221 2.812 1.00 98.44 102 LEU A C 1
ATOM 805 O O . LEU A 1 102 ? -13.133 -2.398 2.730 1.00 98.44 102 LEU A O 1
ATOM 809 N N . ASN A 1 103 ? -13.585 -0.213 2.487 1.00 98.38 103 ASN A N 1
ATOM 810 C CA . ASN A 1 103 ? -14.948 -0.391 1.986 1.00 98.38 103 ASN A CA 1
ATOM 811 C C . ASN A 1 103 ? -15.005 -0.990 0.575 1.00 98.38 103 ASN A C 1
ATOM 813 O O . ASN A 1 103 ? -16.001 -1.632 0.250 1.00 98.38 103 ASN A O 1
ATOM 817 N N . GLN A 1 104 ? -13.936 -0.873 -0.218 1.00 98.44 104 GLN A N 1
ATOM 818 C CA . GLN A 1 104 ? -13.844 -1.522 -1.533 1.00 98.44 104 GLN A CA 1
ATOM 819 C C . GLN A 1 104 ? -13.642 -3.044 -1.440 1.00 98.44 104 GLN A C 1
ATOM 821 O O . GLN A 1 104 ? -13.787 -3.756 -2.429 1.00 98.44 104 GLN A O 1
ATOM 826 N N . VAL A 1 105 ? -13.320 -3.570 -0.254 1.00 98.06 105 VAL A N 1
ATOM 827 C CA . VAL A 1 105 ? -13.057 -4.998 -0.035 1.0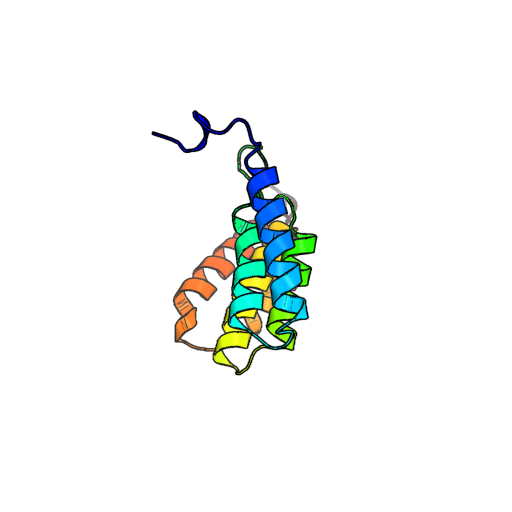0 98.06 105 VAL A CA 1
ATOM 828 C C . VAL A 1 105 ? -14.353 -5.711 0.347 1.00 98.06 105 VAL A C 1
ATOM 830 O O . VAL A 1 105 ? -14.824 -5.597 1.478 1.00 98.06 105 VAL A O 1
ATOM 833 N N . LEU A 1 106 ? -14.944 -6.452 -0.582 1.00 97.25 106 LEU A N 1
ATOM 834 C CA . LEU A 1 106 ? -16.239 -7.125 -0.435 1.00 97.25 106 LEU A CA 1
ATOM 835 C C . LEU A 1 106 ? -16.123 -8.655 -0.419 1.00 97.25 106 LEU A C 1
ATOM 837 O O . LEU A 1 106 ? -17.011 -9.332 0.098 1.00 97.25 106 LEU A O 1
ATOM 841 N N . LEU A 1 107 ? -15.041 -9.207 -0.973 1.00 96.44 107 LEU A N 1
ATOM 842 C CA . LEU A 1 107 ? -14.849 -10.645 -1.104 1.00 96.44 107 LEU A CA 1
ATOM 843 C C . LEU A 1 107 ? -14.714 -11.315 0.274 1.00 96.44 107 LEU A C 1
ATOM 845 O O . LEU A 1 107 ? -13.849 -10.920 1.064 1.00 96.44 107 LEU A O 1
ATOM 849 N N . PRO A 1 108 ? -15.492 -12.381 0.552 1.00 95.94 108 PRO A N 1
ATOM 850 C CA . PRO A 1 108 ? -15.430 -13.096 1.828 1.00 95.94 108 PRO A CA 1
ATOM 851 C C . PRO A 1 108 ? -14.039 -13.633 2.176 1.00 95.94 108 PRO A C 1
ATOM 853 O O . PRO A 1 108 ? -13.683 -13.677 3.351 1.00 95.94 108 PRO A O 1
ATOM 856 N N . ALA A 1 109 ? -13.231 -13.977 1.165 1.00 93.94 109 ALA A N 1
ATOM 857 C CA . ALA A 1 109 ? -11.855 -14.449 1.338 1.00 93.94 109 ALA A CA 1
ATOM 858 C C . ALA A 1 109 ? -10.971 -13.463 2.126 1.00 93.94 109 ALA A C 1
ATOM 860 O O . ALA A 1 109 ? -10.047 -13.879 2.819 1.00 93.94 109 ALA A O 1
ATOM 861 N N . TYR A 1 110 ? -11.282 -12.164 2.079 1.00 96.56 110 TYR A N 1
ATOM 862 C CA . TYR A 1 110 ? -10.553 -11.127 2.808 1.00 96.56 110 TYR A CA 1
ATOM 863 C C . TYR A 1 110 ? -11.192 -10.740 4.145 1.00 96.56 110 TYR A C 1
ATOM 865 O O . TYR A 1 110 ? -10.690 -9.839 4.814 1.00 96.56 110 TYR A O 1
ATOM 873 N N . GLY A 1 111 ? -12.278 -11.398 4.565 1.00 96.19 111 GLY A N 1
ATOM 874 C CA . GLY A 1 111 ? -13.071 -11.000 5.731 1.00 96.19 111 GLY A CA 1
ATOM 875 C C . GLY A 1 111 ? -12.263 -10.889 7.026 1.00 96.19 111 GLY A C 1
ATOM 876 O O . GLY A 1 111 ? -12.403 -9.907 7.759 1.00 96.19 111 GLY A O 1
ATOM 877 N N . GLU A 1 112 ? -11.363 -11.841 7.286 1.00 96.69 112 GLU A N 1
ATOM 878 C CA . GLU A 1 112 ? -10.503 -11.804 8.475 1.00 96.69 112 GLU A CA 1
ATOM 879 C C . GLU A 1 112 ? -9.549 -10.599 8.444 1.00 96.69 112 GLU A C 1
ATOM 881 O O . GLU A 1 112 ? -9.490 -9.814 9.398 1.00 96.69 112 GLU A O 1
ATOM 886 N N . LEU A 1 113 ? -8.827 -10.418 7.333 1.00 96.00 113 LEU A N 1
ATOM 887 C CA . LEU A 1 113 ? -7.865 -9.327 7.184 1.00 96.00 113 LEU A CA 1
ATOM 888 C C . LEU A 1 113 ? -8.567 -7.963 7.208 1.00 96.00 113 LEU A C 1
ATOM 890 O O . LEU A 1 113 ? -8.107 -7.051 7.901 1.00 96.00 113 LEU A O 1
ATOM 894 N N . LYS A 1 114 ? -9.722 -7.850 6.542 1.00 97.88 114 LYS A N 1
ATOM 895 C CA . LYS A 1 114 ? -10.585 -6.667 6.577 1.00 97.88 114 LYS A CA 1
ATOM 896 C C . LYS A 1 114 ? -10.991 -6.331 8.011 1.00 97.88 114 LYS A C 1
ATOM 898 O O . LYS A 1 114 ? -10.833 -5.191 8.443 1.00 97.88 114 LYS A O 1
ATOM 903 N N . GLY A 1 115 ? -11.448 -7.326 8.773 1.00 98.12 115 GLY A N 1
ATOM 904 C CA . GLY A 1 115 ? -11.848 -7.151 10.169 1.00 98.12 115 GLY A CA 1
ATOM 905 C C . GLY A 1 115 ? -10.703 -6.672 11.066 1.00 98.12 115 GLY A C 1
ATOM 906 O O . GLY A 1 115 ? -10.900 -5.802 11.915 1.00 98.12 115 GLY A O 1
ATOM 907 N N . ARG A 1 116 ? -9.484 -7.189 10.866 1.00 97.69 116 ARG A N 1
ATOM 908 C CA . ARG A 1 116 ? -8.292 -6.747 11.612 1.00 97.69 116 ARG A CA 1
ATOM 909 C C . ARG A 1 116 ? -7.925 -5.296 11.309 1.00 97.69 116 ARG A C 1
ATOM 911 O O . ARG A 1 116 ? -7.649 -4.541 12.238 1.00 97.69 116 ARG A O 1
ATOM 918 N N . ILE A 1 117 ? -7.935 -4.898 10.037 1.00 97.88 117 ILE A N 1
ATOM 919 C CA . ILE A 1 117 ? -7.642 -3.514 9.639 1.00 97.88 117 ILE A CA 1
ATOM 920 C C . ILE A 1 117 ? -8.729 -2.570 10.162 1.00 97.88 117 ILE A C 1
ATOM 922 O O . ILE A 1 117 ? -8.393 -1.538 10.734 1.00 97.88 117 ILE A O 1
ATOM 926 N N . GLY A 1 118 ? -10.005 -2.954 10.065 1.00 98.25 118 GLY A N 1
ATOM 927 C CA . GLY A 1 118 ? -11.125 -2.169 10.591 1.00 98.25 118 GLY A CA 1
ATOM 928 C C . GLY A 1 118 ? -10.987 -1.870 12.085 1.00 98.25 118 GLY A C 1
ATOM 929 O O . GLY A 1 118 ? -11.104 -0.721 12.495 1.00 98.25 118 GLY A O 1
ATOM 930 N N . LYS A 1 119 ? -10.615 -2.865 12.901 1.00 98.25 119 LYS A N 1
ATOM 931 C CA . LYS A 1 119 ? -10.334 -2.645 14.334 1.00 98.25 119 LYS A CA 1
ATOM 932 C C . LYS A 1 119 ? -9.208 -1.632 14.571 1.00 98.25 119 LYS A C 1
ATOM 934 O O . LYS A 1 119 ? -9.288 -0.838 15.504 1.00 98.25 119 LYS A O 1
ATOM 939 N N . ASN A 1 120 ? -8.163 -1.652 13.742 1.00 96.75 120 ASN A N 1
ATOM 940 C CA . ASN A 1 120 ? -7.057 -0.702 13.861 1.00 96.75 120 ASN A CA 1
ATOM 941 C C . ASN A 1 120 ? -7.467 0.720 13.445 1.00 96.75 120 ASN A C 1
ATOM 943 O O . ASN A 1 120 ? -7.032 1.674 14.086 1.00 96.75 120 ASN A O 1
ATOM 947 N N . ILE A 1 121 ? -8.312 0.856 12.417 1.00 97.62 121 ILE A N 1
ATOM 948 C CA . ILE A 1 121 ? -8.902 2.137 11.999 1.00 97.62 121 ILE A CA 1
ATOM 949 C C . ILE A 1 121 ? -9.745 2.723 13.134 1.00 97.62 121 ILE A C 1
ATOM 951 O O . ILE A 1 121 ? -9.533 3.873 13.505 1.00 97.62 121 ILE A O 1
ATOM 955 N N . GLU A 1 122 ? -10.632 1.931 13.741 1.00 97.31 122 GLU A N 1
ATOM 956 C CA . GLU A 1 122 ? -11.470 2.398 14.854 1.00 97.31 122 GLU A CA 1
ATOM 957 C C . GLU A 1 122 ? -10.641 2.819 16.066 1.00 97.31 122 GLU A C 1
ATOM 959 O O . GLU A 1 122 ? -10.878 3.874 16.655 1.00 97.31 122 GLU A O 1
ATOM 964 N N . LYS A 1 123 ? -9.601 2.048 16.400 1.00 95.88 123 LYS A N 1
ATOM 965 C CA . LYS A 1 123 ? -8.664 2.423 17.462 1.00 95.88 123 LYS A CA 1
ATOM 966 C C . LYS A 1 123 ? -7.970 3.755 17.162 1.00 95.88 123 LYS A C 1
ATOM 968 O O . LYS A 1 123 ? -7.871 4.596 18.050 1.00 95.88 123 LYS A O 1
ATOM 973 N N . ALA A 1 124 ? -7.496 3.957 15.934 1.00 93.56 124 ALA A N 1
ATOM 974 C CA . ALA A 1 124 ? -6.871 5.217 15.537 1.00 93.56 124 ALA A CA 1
ATOM 975 C C . ALA A 1 124 ? -7.876 6.381 15.574 1.00 93.56 124 ALA A C 1
ATOM 977 O O . ALA A 1 124 ? -7.540 7.469 16.032 1.00 93.56 124 ALA A O 1
ATOM 978 N N . ARG A 1 125 ? -9.129 6.141 15.164 1.00 94.44 125 ARG A N 1
ATOM 979 C CA . ARG A 1 125 ? -10.209 7.136 15.197 1.00 94.44 125 ARG A CA 1
ATOM 980 C C . ARG A 1 125 ? -10.491 7.592 16.628 1.00 94.44 125 ARG A C 1
ATOM 982 O O . ARG A 1 125 ? -10.581 8.788 16.872 1.00 94.44 125 ARG A O 1
ATOM 989 N N . GLN A 1 126 ? -10.546 6.660 17.580 1.00 93.00 126 GLN A N 1
ATOM 990 C CA . GLN A 1 126 ? -10.721 6.966 19.005 1.00 93.00 126 GLN A CA 1
ATOM 991 C C . GLN A 1 126 ? -9.568 7.791 19.585 1.00 93.00 126 GLN A C 1
ATOM 993 O O . GLN A 1 126 ? -9.808 8.661 20.411 1.00 93.00 126 GLN A O 1
ATOM 998 N N . GLN A 1 127 ? -8.334 7.547 19.142 1.00 88.31 127 GLN A N 1
ATOM 999 C CA . GLN A 1 127 ? -7.158 8.300 19.594 1.00 88.31 127 GLN A CA 1
ATOM 1000 C C . GLN A 1 127 ? -7.112 9.739 19.060 1.00 88.31 127 GLN A C 1
ATOM 1002 O O . GLN A 1 127 ? -6.440 10.576 19.655 1.00 88.31 127 GLN A O 1
ATOM 1007 N N . LEU A 1 128 ? -7.796 10.028 17.945 1.00 82.56 128 LEU A N 1
ATOM 1008 C CA . LEU A 1 128 ? -7.912 11.381 17.390 1.00 82.56 128 LEU A CA 1
ATOM 1009 C C . LEU A 1 128 ? -9.053 12.197 18.001 1.00 82.56 128 LEU A C 1
ATOM 1011 O O . LEU A 1 128 ? -9.050 13.422 17.877 1.00 82.56 128 LEU A O 1
ATOM 1015 N N . LEU A 1 129 ? -10.040 11.548 18.624 1.00 75.50 129 LEU A N 1
ATOM 1016 C CA . LEU A 1 129 ? -11.082 12.275 19.334 1.00 75.50 129 LEU A CA 1
ATOM 1017 C C . LEU A 1 129 ? -10.436 12.949 20.554 1.00 75.50 129 LEU A C 1
ATOM 1019 O O . LEU A 1 129 ? -9.793 12.255 21.345 1.00 75.50 129 LEU A O 1
ATOM 1023 N N . PRO A 1 130 ? -10.576 14.279 20.729 1.00 60.31 130 PRO A N 1
ATOM 1024 C CA . PRO A 1 130 ? -10.146 14.914 21.967 1.00 60.31 130 PRO A CA 1
ATOM 1025 C C . PRO A 1 130 ? -10.854 14.207 23.123 1.00 60.31 130 PRO A C 1
ATOM 1027 O O . PRO A 1 130 ? -12.033 13.874 22.981 1.00 60.31 130 PRO A O 1
ATOM 1030 N N . GLU A 1 131 ? -10.147 13.959 24.231 1.00 56.47 131 GLU A N 1
ATOM 1031 C CA . GLU A 1 131 ? -10.729 13.393 25.452 1.00 56.47 131 GLU A CA 1
ATOM 1032 C C . GLU A 1 131 ? -11.937 14.244 25.864 1.00 56.47 131 GLU A C 1
ATOM 1034 O O . GLU A 1 131 ? -11.823 15.282 26.518 1.00 56.47 131 GLU A O 1
ATOM 1039 N N . ALA A 1 132 ? -13.122 13.853 25.408 1.00 50.44 132 ALA A N 1
ATOM 1040 C CA . ALA A 1 132 ? -14.341 14.557 25.712 1.00 50.44 132 ALA A CA 1
ATOM 1041 C C . ALA A 1 132 ? -14.685 14.230 27.163 1.00 50.44 132 ALA A C 1
ATOM 1043 O O . ALA A 1 132 ? -15.264 13.190 27.451 1.00 50.44 132 ALA A O 1
ATOM 1044 N N . SER A 1 133 ? -14.323 15.156 28.052 1.00 49.44 133 SER A N 1
ATOM 1045 C CA . SER A 1 133 ? -14.848 15.292 29.412 1.00 49.44 133 SER A CA 1
ATOM 1046 C C . SER A 1 133 ? -14.814 14.016 30.252 1.00 49.44 133 SER A C 1
ATOM 1048 O O . SER A 1 133 ? -15.844 13.385 30.482 1.00 49.44 133 SER A O 1
ATOM 1050 N N . ILE A 1 134 ? -13.666 13.737 30.866 1.00 47.03 134 ILE A N 1
ATOM 1051 C CA . ILE A 1 134 ? -13.719 13.218 32.235 1.00 47.03 134 ILE A CA 1
ATOM 1052 C C . ILE A 1 134 ? -14.020 14.435 33.120 1.00 47.03 134 ILE A C 1
ATOM 1054 O O . ILE A 1 134 ? -13.124 15.191 33.492 1.00 47.03 134 ILE A O 1
ATOM 1058 N N . ARG A 1 135 ? -15.316 14.692 33.318 1.00 42.22 135 ARG A N 1
ATOM 1059 C CA . ARG A 1 135 ? -15.815 15.434 34.479 1.00 42.22 135 ARG A CA 1
ATOM 1060 C C . ARG A 1 135 ? -15.862 14.496 35.674 1.00 42.22 135 ARG A C 1
ATOM 1062 O O . ARG A 1 135 ? -16.209 13.315 35.454 1.00 42.22 135 ARG A O 1
#

Foldseek 3Di:
DDPVVPDPDDPVVVLVVVLVVLVVVCVVVVLPLVSLVVNLVSQVVCWDPDVVIARPCLVSSLVSLVSSCVNPPDLVSNLVSLLSQLVSCVSVLVLVSSVVSLVSNDDPVCVVSSVVSVVSSVVSVVVPPPPPDPD

Radius of gyration: 17.26 Å; chains: 1; bounding box: 45×30×54 Å

pLDDT: mean 90.1, std 15.24, range [42.22, 98.81]

Secondary structure (DSSP, 8-state):
--GGGT--S-HHHHHHHHHHHHHHHHHH-TT-HHHHHHHHHHTTT-B-SSSS--BS-HHHHHHHHHHHHHH--SHHHHHHHHHHHHHHHHHTT-HHHHHHHHHT---GGGHHHHHHHHHHHHHHHHHHS------

Sequence (135 aa):
KDAREHYDIQEEEVFDKALALYGVAQKKEPKNFDLAEDIAQTYYGIRTREIPSKMARPEAALAAWNYALSIAPGDLEKQGVHLHLARVHLAMGHIDLASESLNQVLLPAYGELKGRIGKNIEKARQQLLPEASIR